Protein AF-A0A669EHT9-F1 (afdb_monomer_lite)

Structure (mmCIF, N/CA/C/O backbone):
data_AF-A0A669EHT9-F1
#
_entry.id   AF-A0A669EHT9-F1
#
loop_
_atom_site.group_PDB
_atom_site.id
_atom_site.type_symbol
_atom_site.label_atom_id
_atom_site.label_alt_id
_atom_site.label_comp_id
_atom_site.label_asym_id
_atom_site.label_entity_id
_atom_site.label_seq_id
_atom_site.pdbx_PDB_ins_code
_atom_site.Cartn_x
_atom_site.Cartn_y
_atom_site.Cartn_z
_atom_site.occupancy
_atom_site.B_iso_or_equiv
_atom_site.auth_seq_id
_atom_site.auth_comp_id
_atom_site.auth_asym_id
_atom_site.auth_atom_id
_atom_site.pdbx_PDB_model_num
ATOM 1 N N . MET A 1 1 ? 7.473 30.286 -21.294 1.00 48.25 1 MET A N 1
ATOM 2 C CA . MET A 1 1 ? 7.556 29.082 -22.149 1.00 48.25 1 MET A CA 1
ATOM 3 C C . MET A 1 1 ? 7.639 27.853 -21.259 1.00 48.25 1 MET A C 1
ATOM 5 O O . MET A 1 1 ? 8.410 27.901 -20.304 1.00 48.25 1 MET A O 1
ATOM 9 N N . PRO A 1 2 ? 6.857 26.791 -21.512 1.00 69.50 2 PRO A N 1
ATOM 10 C CA . PRO A 1 2 ? 7.081 25.513 -20.845 1.00 69.50 2 PRO A CA 1
ATOM 11 C C . PRO A 1 2 ? 8.504 25.026 -21.150 1.00 69.50 2 PRO A C 1
ATOM 13 O O . PRO A 1 2 ? 8.982 25.146 -22.277 1.00 69.50 2 PRO A O 1
ATOM 16 N N . ARG A 1 3 ? 9.203 24.533 -20.124 1.00 80.50 3 ARG A N 1
ATOM 17 C CA . ARG A 1 3 ? 10.543 23.960 -20.275 1.00 80.50 3 ARG A CA 1
ATOM 18 C C . ARG A 1 3 ? 10.390 22.581 -20.906 1.00 80.50 3 ARG A C 1
ATOM 20 O O . ARG A 1 3 ? 9.790 21.704 -20.292 1.00 80.50 3 ARG A O 1
ATOM 27 N N . VAL A 1 4 ? 10.905 22.410 -22.118 1.00 81.00 4 VAL A N 1
ATOM 28 C CA . VAL A 1 4 ? 10.949 21.101 -22.774 1.00 81.00 4 VAL A CA 1
ATOM 29 C C . VAL A 1 4 ? 12.092 20.305 -22.154 1.00 81.00 4 VAL A C 1
ATOM 31 O O . VAL A 1 4 ? 13.220 20.792 -22.078 1.00 81.00 4 VAL A O 1
ATOM 34 N N . ASP A 1 5 ? 11.776 19.115 -21.661 1.00 80.81 5 ASP A N 1
ATOM 35 C CA . ASP A 1 5 ? 12.750 18.157 -21.153 1.00 80.81 5 ASP A CA 1
ATOM 36 C C . ASP A 1 5 ? 13.109 17.184 -22.284 1.00 80.81 5 ASP A C 1
ATOM 38 O O . ASP A 1 5 ? 12.223 16.549 -22.855 1.00 80.81 5 ASP A O 1
ATOM 42 N N . ALA A 1 6 ? 14.394 17.127 -22.635 1.00 84.88 6 ALA A N 1
ATOM 43 C CA . ALA A 1 6 ? 14.917 16.325 -23.740 1.00 84.88 6 ALA A CA 1
ATOM 44 C C . ALA A 1 6 ? 15.506 14.980 -23.278 1.00 84.88 6 ALA A C 1
ATOM 46 O O . ALA A 1 6 ? 16.060 14.244 -24.094 1.00 84.88 6 ALA A O 1
ATOM 47 N N . ASP A 1 7 ? 15.411 14.658 -21.985 1.00 88.25 7 ASP A N 1
ATOM 48 C CA . ASP A 1 7 ? 15.959 13.418 -21.447 1.00 88.25 7 ASP A CA 1
ATOM 49 C C . ASP A 1 7 ? 15.243 12.186 -22.023 1.00 88.25 7 ASP A C 1
ATOM 51 O O . ASP A 1 7 ? 14.019 12.173 -22.184 1.00 88.25 7 ASP A O 1
ATOM 55 N N . LEU A 1 8 ? 16.007 11.115 -22.261 1.00 90.56 8 LEU A N 1
ATOM 56 C CA . LEU A 1 8 ? 15.480 9.824 -22.705 1.00 90.56 8 LEU A CA 1
ATOM 57 C C . LEU A 1 8 ? 14.439 9.295 -21.706 1.00 90.56 8 LEU A C 1
ATOM 59 O O . LEU A 1 8 ? 14.715 9.172 -20.510 1.00 90.56 8 LEU A O 1
ATOM 63 N N . LYS A 1 9 ? 13.247 8.956 -22.203 1.00 90.31 9 LYS A N 1
ATOM 64 C CA . LYS A 1 9 ? 12.153 8.378 -21.413 1.00 90.31 9 LYS A CA 1
ATOM 65 C C . LYS A 1 9 ? 11.988 6.913 -21.815 1.00 90.31 9 LYS A C 1
ATOM 67 O O . LYS A 1 9 ? 11.786 6.634 -22.991 1.00 90.31 9 LYS A O 1
ATOM 72 N N . LEU A 1 10 ? 12.128 6.009 -20.848 1.00 93.25 10 LEU A N 1
ATOM 73 C CA . LEU A 1 10 ? 12.032 4.561 -21.047 1.00 93.25 10 LEU A CA 1
ATOM 74 C C . LEU A 1 10 ? 10.746 4.029 -20.404 1.00 93.25 10 LEU A C 1
ATOM 76 O O . LEU A 1 10 ? 10.485 4.321 -19.237 1.00 93.25 10 LEU A O 1
ATOM 80 N N . ASP A 1 11 ? 10.003 3.210 -21.141 1.00 94.50 11 ASP A N 1
ATOM 81 C CA . ASP A 1 11 ? 8.891 2.385 -20.668 1.00 94.50 11 ASP A CA 1
ATOM 82 C C . ASP A 1 11 ? 9.322 0.917 -20.492 1.00 94.50 11 ASP A C 1
ATOM 84 O O . ASP A 1 11 ? 10.390 0.487 -20.931 1.00 94.50 11 ASP A O 1
ATOM 88 N N . PHE A 1 12 ? 8.454 0.092 -19.893 1.00 94.88 12 PHE A N 1
ATOM 89 C CA . PHE A 1 12 ? 8.717 -1.345 -19.721 1.00 94.88 12 PHE A CA 1
ATOM 90 C C . PHE A 1 12 ? 8.985 -2.088 -21.038 1.00 94.88 12 PHE A C 1
ATOM 92 O O . PHE A 1 12 ? 9.743 -3.051 -21.046 1.00 94.88 12 PHE A O 1
ATOM 99 N N . LYS A 1 13 ? 8.382 -1.643 -22.148 1.00 96.12 13 LYS A N 1
ATOM 100 C CA . LYS A 1 13 ? 8.569 -2.241 -23.482 1.00 96.12 13 LYS A 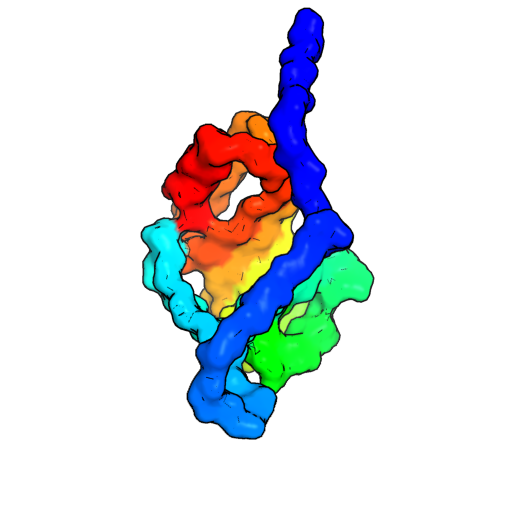CA 1
ATOM 101 C C . LYS A 1 13 ? 9.954 -1.971 -24.083 1.00 96.12 13 LYS A C 1
ATOM 103 O O . LYS A 1 13 ? 10.343 -2.664 -25.017 1.00 96.12 13 LYS A O 1
ATOM 108 N N . ASP A 1 14 ? 10.676 -0.976 -23.565 1.00 96.94 14 ASP A N 1
ATOM 109 C CA . ASP A 1 14 ? 11.952 -0.524 -24.128 1.00 96.94 14 ASP A CA 1
ATOM 110 C C . ASP A 1 14 ? 13.155 -1.279 -23.537 1.00 96.94 14 ASP A C 1
ATOM 112 O O . ASP A 1 14 ? 14.291 -1.082 -23.969 1.00 96.94 14 ASP A O 1
ATOM 116 N N . VAL A 1 15 ? 12.936 -2.134 -22.531 1.00 96.81 15 VAL A N 1
ATOM 117 C CA . VAL A 1 15 ? 14.007 -2.780 -21.762 1.00 96.81 15 VAL A CA 1
ATOM 118 C C . VAL A 1 15 ? 13.762 -4.273 -21.548 1.00 96.81 15 VAL A C 1
ATOM 120 O O . VAL A 1 15 ? 12.632 -4.746 -21.489 1.00 96.81 15 VAL A O 1
ATOM 123 N N . LEU A 1 16 ? 14.852 -5.024 -21.374 1.00 97.38 16 LEU A N 1
ATOM 124 C CA . LEU A 1 16 ? 14.838 -6.440 -21.003 1.00 97.38 16 LEU A CA 1
ATOM 125 C C . LEU A 1 16 ? 15.834 -6.697 -19.868 1.00 97.38 16 LEU A C 1
ATOM 127 O O . LEU A 1 16 ? 16.888 -6.061 -19.785 1.00 97.38 16 LEU A O 1
ATOM 131 N N . PHE A 1 17 ? 15.538 -7.676 -19.011 1.00 97.06 17 PHE A N 1
ATOM 132 C CA . PHE A 1 17 ? 16.510 -8.156 -18.031 1.00 97.06 17 PHE A CA 1
ATOM 133 C C . PHE A 1 17 ? 17.573 -9.020 -18.713 1.00 97.06 17 PHE A C 1
ATOM 135 O O . PHE A 1 17 ? 17.255 -9.997 -19.388 1.00 97.06 17 PHE A O 1
ATOM 142 N N . ARG A 1 18 ? 18.854 -8.705 -18.488 1.00 96.75 18 ARG A N 1
ATOM 143 C CA . ARG A 1 18 ? 19.966 -9.554 -18.931 1.00 96.75 18 ARG A CA 1
ATOM 144 C C . ARG A 1 18 ? 20.101 -10.764 -17.993 1.00 96.75 18 ARG A C 1
ATOM 146 O O . ARG A 1 18 ? 20.357 -10.549 -16.804 1.00 96.75 18 ARG A O 1
ATOM 153 N N . PRO A 1 19 ? 19.997 -12.012 -18.490 1.00 96.69 19 PRO A N 1
ATOM 154 C CA . PRO A 1 19 ? 20.210 -13.199 -17.668 1.00 96.69 19 PRO A CA 1
ATOM 155 C C . PRO A 1 19 ? 21.603 -13.210 -17.028 1.00 96.69 19 PRO A C 1
ATOM 157 O O . PRO A 1 19 ? 22.583 -12.753 -17.623 1.00 96.69 19 PRO A O 1
ATOM 160 N N . LYS A 1 20 ? 21.696 -13.760 -15.815 1.00 96.25 20 LYS A N 1
ATOM 161 C CA . LYS A 1 20 ? 22.954 -13.964 -15.086 1.00 96.25 20 LYS A CA 1
ATOM 162 C C . LYS A 1 20 ? 23.060 -15.417 -14.638 1.00 96.25 20 LYS A C 1
ATOM 164 O O . LYS A 1 20 ? 22.046 -16.073 -14.411 1.00 96.25 20 LYS A O 1
ATOM 169 N N . ARG A 1 21 ? 24.292 -15.912 -14.500 1.00 95.75 21 ARG A N 1
ATOM 170 C CA . ARG A 1 21 ? 24.551 -17.249 -13.953 1.00 95.75 21 ARG A CA 1
ATOM 171 C C . ARG A 1 21 ? 23.970 -17.332 -12.536 1.00 95.75 21 ARG A C 1
ATOM 173 O O . ARG A 1 21 ? 24.210 -16.434 -11.734 1.00 95.75 21 ARG A O 1
ATOM 180 N N . SER A 1 22 ? 23.223 -18.394 -12.252 1.00 94.75 22 SER A N 1
ATOM 181 C CA . SER A 1 22 ? 22.549 -18.628 -10.971 1.00 94.75 22 SER A CA 1
ATOM 182 C C . SER A 1 22 ? 22.866 -20.030 -10.454 1.00 94.75 22 SER A C 1
ATOM 184 O O . SER A 1 22 ? 23.156 -20.929 -11.243 1.00 94.75 22 SER A O 1
ATOM 186 N N . SER A 1 23 ? 22.823 -20.202 -9.135 1.00 95.38 23 SER A N 1
ATOM 187 C CA . SER A 1 23 ? 22.906 -21.500 -8.458 1.00 95.38 23 SER A CA 1
ATOM 188 C C . SER A 1 23 ? 21.541 -22.163 -8.246 1.00 95.38 23 SER A C 1
ATOM 190 O O . SER A 1 23 ? 21.504 -23.324 -7.845 1.00 95.38 23 SER A O 1
ATOM 192 N N . LEU A 1 24 ? 20.439 -21.446 -8.496 1.00 95.50 24 LEU A N 1
ATOM 193 C CA . 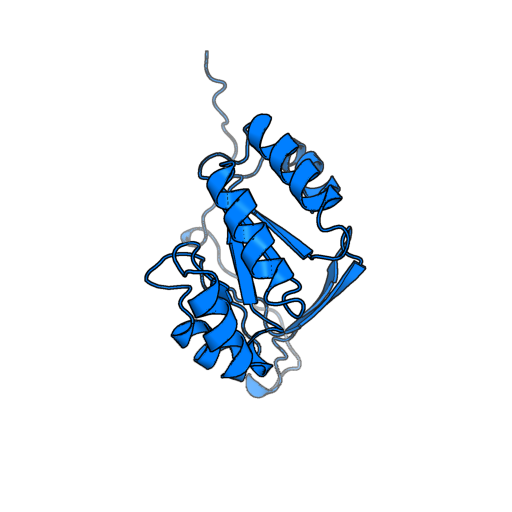LEU A 1 24 ? 19.078 -21.965 -8.337 1.00 95.50 24 LEU A CA 1
ATOM 194 C C . LEU A 1 24 ? 18.810 -23.079 -9.350 1.00 95.50 24 LEU A C 1
ATOM 196 O O . LEU A 1 24 ? 19.072 -22.909 -10.544 1.00 95.50 24 LEU A O 1
ATOM 200 N N . LYS A 1 25 ? 18.261 -24.201 -8.880 1.00 94.94 25 LYS A N 1
ATOM 201 C CA . LYS A 1 25 ? 17.932 -25.353 -9.737 1.00 94.94 25 LYS A CA 1
ATOM 202 C C . LYS A 1 25 ? 16.475 -25.344 -10.185 1.00 94.94 25 LYS A C 1
ATOM 204 O O . LYS A 1 25 ? 16.158 -25.879 -11.244 1.00 94.94 25 LYS A O 1
ATOM 209 N N . SER A 1 26 ? 15.598 -24.724 -9.398 1.00 96.62 26 SER A N 1
ATOM 210 C CA . SER A 1 26 ? 14.162 -24.649 -9.661 1.00 96.62 26 SER A CA 1
ATOM 211 C C . SER A 1 26 ? 13.596 -23.265 -9.344 1.00 96.62 26 SER A C 1
ATOM 213 O O . SER A 1 26 ? 14.074 -22.559 -8.462 1.00 96.62 26 SER A O 1
ATOM 215 N N . ARG A 1 27 ? 12.507 -22.899 -10.029 1.00 96.12 27 ARG A N 1
ATOM 216 C CA . ARG A 1 27 ? 11.723 -21.684 -9.738 1.00 96.12 27 ARG A CA 1
ATOM 217 C C . ARG A 1 27 ? 11.064 -21.727 -8.357 1.00 96.12 27 ARG A C 1
ATOM 219 O O . ARG A 1 27 ? 10.817 -20.676 -7.784 1.00 96.12 27 ARG A O 1
ATOM 226 N N . SER A 1 28 ? 10.804 -22.921 -7.824 1.00 96.12 28 SER A N 1
ATOM 227 C CA . SER A 1 28 ? 10.223 -23.109 -6.487 1.00 96.12 28 SER A CA 1
ATOM 228 C C . SER A 1 28 ? 11.167 -22.714 -5.346 1.00 96.12 28 SER A C 1
ATOM 230 O O . SER A 1 28 ? 10.717 -22.595 -4.216 1.00 96.12 28 SER A O 1
ATOM 232 N N . GLU A 1 29 ? 12.462 -22.532 -5.625 1.00 95.75 29 GLU A N 1
ATOM 233 C CA . GLU A 1 29 ? 13.465 -22.084 -4.646 1.00 95.75 29 GLU A CA 1
ATOM 234 C C . GLU A 1 29 ? 13.490 -20.552 -4.491 1.00 95.75 29 GLU A C 1
ATOM 236 O O . GLU A 1 29 ? 14.230 -20.026 -3.663 1.00 95.75 29 GLU A O 1
ATOM 241 N N . VAL A 1 30 ? 12.723 -19.819 -5.307 1.00 96.88 30 VAL A N 1
ATOM 242 C CA . VAL A 1 30 ? 12.679 -18.354 -5.272 1.00 96.88 30 VAL A CA 1
ATOM 243 C C . VAL A 1 30 ? 11.746 -17.886 -4.161 1.00 96.88 30 VAL A C 1
ATOM 245 O O . VAL A 1 30 ? 10.552 -18.176 -4.188 1.00 96.88 30 VAL A O 1
ATOM 248 N N . ASP A 1 31 ? 12.281 -17.090 -3.239 1.00 96.12 31 ASP A N 1
ATOM 249 C CA . ASP A 1 31 ? 11.486 -16.361 -2.255 1.00 96.12 31 ASP A CA 1
ATOM 250 C C . ASP A 1 31 ? 11.045 -15.001 -2.818 1.00 96.12 31 ASP A C 1
ATOM 252 O O . ASP A 1 31 ? 11.862 -14.184 -3.254 1.00 96.12 31 ASP A O 1
ATOM 256 N N . LEU A 1 32 ? 9.731 -14.776 -2.834 1.00 97.00 32 LEU A N 1
ATOM 257 C CA . LEU A 1 32 ? 9.108 -13.531 -3.285 1.00 97.00 32 LEU A CA 1
ATOM 258 C C . LEU A 1 32 ? 8.790 -12.581 -2.124 1.00 97.00 32 LEU A C 1
ATOM 260 O O . LEU A 1 32 ? 8.442 -11.421 -2.370 1.00 97.00 32 LEU A O 1
ATOM 264 N N . GLN A 1 33 ? 8.882 -13.051 -0.877 1.00 96.69 33 GLN A N 1
ATOM 265 C CA . GLN A 1 33 ? 8.581 -12.240 0.291 1.00 96.69 33 GLN A CA 1
ATOM 266 C C . GLN A 1 33 ? 9.639 -11.163 0.491 1.00 96.69 33 GLN A C 1
ATOM 268 O O . GLN A 1 33 ? 10.831 -11.329 0.226 1.00 96.69 33 GLN A O 1
ATOM 273 N N . ARG A 1 34 ? 9.186 -10.011 0.971 1.00 97.44 34 ARG A N 1
ATOM 274 C CA . ARG A 1 34 ? 10.037 -8.881 1.318 1.00 97.44 34 ARG A CA 1
ATOM 275 C C . ARG A 1 34 ? 9.684 -8.393 2.705 1.00 97.44 34 ARG A C 1
ATOM 277 O O . ARG A 1 34 ? 8.511 -8.243 3.030 1.00 97.44 34 ARG A O 1
ATOM 284 N N . THR A 1 35 ? 10.723 -8.060 3.461 1.00 97.69 35 THR A N 1
ATOM 285 C CA . THR A 1 35 ? 10.602 -7.377 4.746 1.00 97.69 35 THR A CA 1
ATOM 286 C C . THR A 1 35 ? 10.993 -5.914 4.582 1.00 97.69 35 THR A C 1
ATOM 288 O O . THR A 1 35 ? 12.097 -5.612 4.120 1.00 97.69 35 THR A O 1
ATOM 291 N N . PHE A 1 36 ? 10.102 -5.002 4.962 1.00 96.56 36 PHE A N 1
ATOM 292 C CA . PHE A 1 36 ? 10.357 -3.561 4.969 1.00 96.56 36 PHE A CA 1
ATOM 293 C C . PHE A 1 36 ? 10.083 -2.982 6.349 1.00 96.56 36 PHE A C 1
ATOM 295 O O . PHE A 1 36 ? 9.034 -3.251 6.917 1.00 96.56 36 PHE A O 1
ATOM 302 N N . THR A 1 37 ? 10.969 -2.124 6.851 1.00 96.62 37 THR A N 1
ATOM 303 C CA . THR A 1 37 ? 10.682 -1.262 8.005 1.00 96.62 37 THR A CA 1
ATOM 304 C C . THR A 1 37 ? 10.474 0.161 7.505 1.00 96.62 37 THR A C 1
ATOM 306 O O . THR A 1 37 ? 11.379 0.769 6.929 1.00 96.62 37 THR A O 1
ATOM 309 N N . PHE A 1 38 ? 9.270 0.697 7.689 1.00 95.94 38 PHE A N 1
ATOM 310 C CA . PHE A 1 38 ? 8.900 1.993 7.133 1.00 95.94 38 PHE A CA 1
ATOM 311 C C . PHE A 1 38 ? 9.496 3.146 7.932 1.00 95.94 38 PHE A C 1
ATOM 313 O O . PHE A 1 38 ? 9.427 3.194 9.162 1.00 95.94 38 PHE A O 1
ATOM 320 N N . ARG A 1 39 ? 10.030 4.129 7.206 1.00 92.25 39 ARG A N 1
ATOM 321 C CA . ARG A 1 39 ? 10.787 5.247 7.771 1.00 92.25 39 ARG A CA 1
ATOM 322 C C . ARG A 1 39 ? 10.021 6.016 8.842 1.00 92.25 39 ARG A C 1
ATOM 324 O O . ARG A 1 39 ? 10.588 6.240 9.907 1.00 92.25 39 ARG A O 1
ATOM 331 N N . ASN A 1 40 ? 8.796 6.456 8.563 1.00 93.38 40 ASN A N 1
ATOM 332 C CA . ASN A 1 40 ? 8.087 7.377 9.455 1.00 93.38 40 ASN A CA 1
ATOM 333 C C . ASN A 1 40 ? 7.185 6.645 10.448 1.00 93.38 40 ASN A C 1
ATOM 335 O O . ASN A 1 40 ? 7.268 6.910 11.642 1.00 93.38 40 ASN A O 1
ATOM 339 N N . SER A 1 41 ? 6.410 5.660 9.986 1.00 96.06 41 SER A N 1
ATOM 340 C CA . SER A 1 41 ? 5.535 4.877 10.873 1.00 96.06 41 SER A CA 1
ATOM 341 C C . SER A 1 41 ? 6.269 3.894 11.792 1.00 96.06 41 SER A C 1
ATOM 343 O O . SER A 1 41 ? 5.697 3.457 12.786 1.00 96.06 41 SER A O 1
ATOM 345 N N . LYS A 1 42 ? 7.519 3.529 11.461 1.00 96.50 42 LYS A N 1
ATOM 346 C CA . LYS A 1 42 ? 8.336 2.502 12.143 1.00 96.50 42 LYS A CA 1
ATOM 347 C C . LYS A 1 42 ? 7.746 1.089 12.124 1.00 96.50 42 LYS A C 1
ATOM 349 O O . LYS A 1 42 ? 8.322 0.191 12.729 1.00 96.50 42 LYS A O 1
ATOM 354 N N . GLN A 1 43 ? 6.631 0.882 11.426 1.00 96.31 43 GLN A N 1
ATOM 355 C CA . GLN A 1 43 ? 6.027 -0.433 11.255 1.00 96.31 43 GLN A CA 1
ATOM 356 C C . GLN A 1 43 ? 6.874 -1.305 10.330 1.00 96.31 43 GLN A C 1
ATOM 358 O O . GLN A 1 43 ? 7.601 -0.794 9.472 1.00 96.31 43 GLN A O 1
ATOM 363 N N . THR A 1 44 ? 6.728 -2.617 10.489 1.00 97.12 44 THR A N 1
ATOM 364 C CA . THR A 1 44 ? 7.364 -3.610 9.628 1.00 97.12 44 THR A CA 1
ATOM 365 C C . THR A 1 44 ? 6.302 -4.326 8.801 1.00 97.12 44 THR A C 1
ATOM 367 O O . THR A 1 44 ? 5.309 -4.799 9.346 1.00 97.12 44 THR A O 1
ATOM 370 N N . TYR A 1 45 ? 6.526 -4.397 7.493 1.00 96.81 45 TYR A N 1
ATOM 371 C CA . TYR A 1 45 ? 5.768 -5.206 6.545 1.00 96.81 45 TYR A CA 1
ATOM 372 C C . TYR A 1 45 ? 6.554 -6.466 6.204 1.00 96.81 45 TYR A C 1
ATOM 374 O O . TYR A 1 45 ? 7.762 -6.374 5.977 1.00 96.81 45 TYR A O 1
ATOM 382 N N . ILE A 1 46 ? 5.864 -7.602 6.118 1.00 97.00 46 ILE A N 1
ATOM 383 C CA . ILE A 1 46 ? 6.386 -8.868 5.599 1.00 97.00 46 ILE A CA 1
ATOM 384 C C . ILE A 1 46 ? 5.337 -9.425 4.637 1.00 97.00 46 ILE A C 1
ATOM 386 O O . ILE A 1 46 ? 4.200 -9.628 5.039 1.00 97.00 46 ILE A O 1
ATOM 390 N N . GLY A 1 47 ? 5.698 -9.637 3.372 1.00 96.50 47 GLY A N 1
ATOM 391 C CA . GLY A 1 47 ? 4.784 -10.195 2.369 1.00 96.50 47 GLY A CA 1
ATOM 392 C C . GLY A 1 47 ? 5.289 -10.011 0.941 1.00 96.50 47 GLY A C 1
ATOM 393 O O . GLY A 1 47 ? 6.386 -9.491 0.716 1.00 96.50 47 GLY A O 1
ATOM 394 N N . ILE A 1 48 ? 4.483 -10.395 -0.045 1.00 97.94 48 ILE A N 1
ATOM 395 C CA . ILE A 1 48 ? 4.804 -10.232 -1.469 1.00 97.94 48 ILE A CA 1
ATOM 396 C C . ILE A 1 48 ? 4.344 -8.836 -1.914 1.00 97.94 48 ILE A C 1
ATOM 398 O O . ILE A 1 48 ? 3.150 -8.553 -1.865 1.00 97.94 48 ILE A O 1
ATOM 402 N N . PRO A 1 49 ? 5.249 -7.929 -2.337 1.00 96.25 49 PRO A N 1
ATOM 403 C CA . PRO A 1 49 ? 4.938 -6.512 -2.552 1.00 96.25 49 PRO A CA 1
ATOM 404 C C . PRO A 1 49 ? 4.225 -6.250 -3.891 1.00 96.25 49 PRO A C 1
ATOM 406 O O . PRO A 1 49 ? 4.670 -5.444 -4.708 1.00 96.25 49 PRO A O 1
ATOM 409 N N . ILE A 1 50 ? 3.116 -6.949 -4.118 1.00 97.81 50 ILE A N 1
ATOM 410 C CA . ILE A 1 50 ? 2.184 -6.743 -5.223 1.00 97.81 50 ILE A CA 1
ATOM 411 C C . ILE A 1 50 ? 0.884 -6.230 -4.606 1.00 97.81 50 ILE A C 1
ATOM 413 O O . ILE A 1 50 ? 0.334 -6.858 -3.702 1.00 97.81 50 ILE A O 1
ATOM 417 N N . ILE A 1 51 ? 0.426 -5.070 -5.079 1.00 98.12 51 ILE A N 1
ATOM 418 C CA . ILE A 1 51 ? -0.718 -4.352 -4.515 1.00 98.12 51 ILE A CA 1
ATOM 419 C C . ILE A 1 51 ? -1.843 -4.300 -5.553 1.00 98.12 51 ILE A C 1
ATOM 421 O O . ILE A 1 51 ? -1.641 -3.767 -6.646 1.00 98.12 51 ILE A O 1
ATOM 425 N N . ALA A 1 52 ? -3.033 -4.797 -5.209 1.00 98.12 52 ALA A N 1
ATOM 426 C CA . ALA A 1 52 ? -4.244 -4.507 -5.975 1.00 98.12 52 ALA A CA 1
ATOM 427 C C . ALA A 1 52 ? -4.611 -3.021 -5.841 1.00 98.12 52 ALA A C 1
ATOM 429 O O . ALA A 1 52 ? -4.641 -2.469 -4.738 1.00 98.12 52 ALA A O 1
ATOM 430 N N . ALA A 1 53 ? -4.851 -2.372 -6.981 1.00 97.56 53 ALA A N 1
ATOM 431 C CA . ALA A 1 53 ? -5.115 -0.939 -7.052 1.00 97.56 53 ALA A CA 1
ATOM 432 C C . ALA A 1 53 ? -6.464 -0.572 -6.414 1.00 97.56 53 ALA A C 1
ATOM 434 O O . ALA A 1 53 ? -7.442 -1.298 -6.569 1.00 97.56 53 ALA A O 1
ATOM 435 N N . ASN A 1 54 ? -6.532 0.613 -5.806 1.00 97.38 54 ASN A N 1
ATOM 436 C CA . ASN A 1 54 ? -7.694 1.207 -5.127 1.00 97.38 54 ASN A CA 1
ATOM 437 C C . ASN A 1 54 ? -8.827 1.670 -6.061 1.00 97.38 54 ASN A C 1
ATOM 439 O O . ASN A 1 54 ? -9.489 2.675 -5.796 1.00 97.38 54 ASN A O 1
ATOM 443 N N . MET A 1 55 ? -9.050 0.945 -7.155 1.00 96.19 55 MET A N 1
ATOM 444 C CA . MET A 1 55 ? -10.171 1.145 -8.073 1.00 96.19 55 MET A CA 1
ATOM 445 C C . MET A 1 55 ? -11.385 0.355 -7.585 1.00 96.19 55 MET A C 1
ATOM 447 O O . MET A 1 55 ? -11.231 -0.730 -7.028 1.00 96.19 55 MET A O 1
ATOM 451 N N . ASP A 1 56 ? -12.584 0.878 -7.809 1.00 94.75 56 ASP A N 1
ATOM 452 C CA . ASP A 1 56 ? -13.858 0.260 -7.419 1.00 94.75 56 ASP A CA 1
ATOM 453 C C . ASP A 1 56 ? -14.081 -1.140 -8.012 1.00 94.75 56 ASP A C 1
ATOM 455 O O . ASP A 1 56 ? -14.700 -1.981 -7.372 1.00 94.75 56 ASP A O 1
ATOM 459 N N . THR A 1 57 ? -13.508 -1.431 -9.180 1.00 95.88 57 THR A N 1
ATOM 460 C CA . THR A 1 57 ? -13.580 -2.756 -9.817 1.00 95.88 57 THR A CA 1
ATOM 461 C C . THR A 1 57 ? -12.412 -3.692 -9.486 1.00 95.88 57 THR A C 1
ATOM 463 O O . THR A 1 57 ? -12.380 -4.814 -9.985 1.00 95.88 57 THR A O 1
ATOM 466 N N . THR A 1 58 ? -11.423 -3.240 -8.707 1.00 97.19 58 THR A N 1
ATOM 467 C CA . THR A 1 58 ? -10.179 -3.996 -8.454 1.00 97.19 58 THR A CA 1
ATOM 468 C C . THR A 1 58 ? -9.904 -4.151 -6.963 1.00 97.19 58 THR A C 1
ATOM 470 O O . THR A 1 58 ? -9.728 -5.264 -6.480 1.00 97.19 58 THR A O 1
ATOM 473 N N . GLY A 1 59 ? -9.867 -3.048 -6.219 1.00 98.06 59 GLY A N 1
ATOM 474 C CA . GLY A 1 59 ? -9.558 -3.003 -4.791 1.00 98.06 59 GLY A CA 1
ATOM 475 C C . GLY A 1 59 ? -10.783 -3.292 -3.934 1.00 98.06 59 GLY A C 1
ATOM 476 O O . GLY A 1 59 ? -11.143 -2.469 -3.093 1.00 98.06 59 GLY A O 1
ATOM 477 N N . THR A 1 60 ? -11.462 -4.409 -4.190 1.00 98.62 60 THR A N 1
ATOM 478 C CA . THR A 1 60 ? -12.666 -4.817 -3.456 1.00 98.62 60 THR A CA 1
ATOM 479 C C . THR A 1 60 ? -12.316 -5.696 -2.252 1.00 98.62 60 THR A C 1
ATOM 481 O O . THR A 1 60 ? -11.194 -6.201 -2.133 1.00 98.62 60 THR A O 1
ATOM 484 N N . PHE A 1 61 ? -13.272 -5.908 -1.345 1.00 98.56 61 PHE A N 1
ATOM 485 C CA . PHE A 1 61 ? -13.073 -6.800 -0.201 1.00 98.56 61 PHE A CA 1
ATOM 486 C C . PHE A 1 61 ? -12.897 -8.261 -0.623 1.00 98.56 61 PHE A C 1
ATOM 488 O O . PHE A 1 61 ? -12.096 -8.980 -0.033 1.00 98.56 61 PHE A O 1
ATOM 495 N N . GLU A 1 62 ? -13.587 -8.694 -1.674 1.00 98.25 62 GLU A N 1
ATOM 496 C CA . GLU A 1 62 ? -13.454 -10.032 -2.252 1.00 98.25 62 GLU A CA 1
ATOM 497 C C . GLU A 1 62 ? -12.047 -10.237 -2.820 1.00 98.25 62 GLU A C 1
ATOM 499 O O . GLU A 1 62 ? -11.438 -11.287 -2.607 1.00 98.25 62 GLU A O 1
ATOM 504 N N . MET A 1 63 ? -11.488 -9.214 -3.481 1.00 98.31 63 MET A N 1
ATOM 505 C CA . MET A 1 63 ? -10.101 -9.252 -3.945 1.00 98.31 63 MET A CA 1
ATOM 506 C C . MET A 1 63 ? -9.133 -9.395 -2.767 1.00 98.31 63 MET A C 1
ATOM 508 O O . MET A 1 63 ? -8.238 -10.240 -2.806 1.00 98.31 63 MET A O 1
ATOM 512 N N . ALA A 1 64 ? -9.344 -8.633 -1.689 1.00 98.12 64 ALA A N 1
ATOM 513 C CA . ALA A 1 64 ? -8.512 -8.729 -0.493 1.00 98.12 64 ALA A CA 1
ATOM 514 C C . ALA A 1 64 ? -8.538 -10.124 0.143 1.00 98.12 64 ALA A C 1
ATOM 516 O O . ALA A 1 64 ? -7.482 -10.622 0.524 1.00 98.12 64 ALA A O 1
ATOM 517 N N . GLN A 1 65 ? -9.699 -10.784 0.190 1.00 97.94 65 GLN A N 1
ATOM 518 C CA . GLN A 1 65 ? -9.827 -12.153 0.711 1.00 97.94 65 GLN A CA 1
ATOM 519 C C . GLN A 1 65 ? -9.029 -13.182 -0.093 1.00 97.94 65 GLN A C 1
ATOM 521 O O . GLN A 1 65 ? -8.513 -14.151 0.461 1.00 97.94 65 GLN A O 1
ATOM 526 N N . VAL A 1 66 ? -8.958 -13.024 -1.416 1.00 98.06 66 VAL A N 1
ATOM 527 C CA . VAL A 1 66 ? -8.203 -13.953 -2.266 1.00 98.06 66 VAL A CA 1
ATOM 528 C C . VAL A 1 66 ? -6.707 -13.659 -2.181 1.00 98.06 66 VAL A C 1
ATOM 530 O O . VAL A 1 66 ? -5.908 -14.584 -2.050 1.00 98.06 66 VAL A O 1
ATOM 533 N N . LEU A 1 67 ? -6.319 -12.383 -2.216 1.00 97.75 67 LEU A N 1
ATOM 534 C CA . LEU A 1 67 ? -4.916 -11.969 -2.200 1.00 97.75 67 LEU A CA 1
ATOM 535 C C . LEU A 1 67 ? -4.232 -12.197 -0.847 1.00 97.75 67 LEU A C 1
ATOM 537 O O . LEU A 1 67 ? -3.055 -12.569 -0.822 1.00 97.75 67 LEU A O 1
ATOM 541 N N . SER A 1 68 ? -4.956 -12.051 0.265 1.00 95.25 68 SER A N 1
ATOM 542 C CA . SER A 1 68 ? -4.414 -12.278 1.610 1.00 95.25 68 SER A CA 1
ATOM 543 C C . SER A 1 68 ? -3.894 -13.708 1.795 1.00 95.25 68 SER A C 1
ATOM 545 O O . SER A 1 68 ? -2.824 -13.898 2.371 1.00 95.25 68 SER A O 1
ATOM 547 N N . LYS A 1 69 ? -4.558 -14.708 1.194 1.00 96.06 69 LYS A N 1
ATOM 548 C CA . LYS A 1 69 ? -4.134 -16.126 1.191 1.00 96.06 69 LYS A CA 1
ATOM 549 C C . LYS A 1 69 ? -2.748 -16.345 0.581 1.00 96.06 69 LYS A C 1
ATOM 551 O O . LYS A 1 69 ? -2.115 -17.365 0.840 1.00 96.06 69 LYS A O 1
ATOM 556 N N . HIS A 1 70 ? -2.283 -15.400 -0.230 1.00 96.44 70 HIS A N 1
ATOM 557 C CA . HIS A 1 70 ? -0.983 -15.430 -0.887 1.00 96.44 70 HIS A CA 1
ATOM 558 C C . HIS A 1 70 ? 0.002 -14.403 -0.310 1.00 96.44 70 HIS A C 1
ATOM 560 O O . HIS A 1 70 ? 1.075 -14.220 -0.879 1.00 96.44 70 HIS A O 1
ATOM 566 N N . THR A 1 71 ? -0.323 -13.731 0.803 1.00 95.50 71 THR A N 1
ATOM 567 C CA . THR A 1 71 ? 0.462 -12.620 1.386 1.00 95.50 71 THR A CA 1
ATOM 568 C C . THR A 1 71 ? 0.630 -11.424 0.436 1.00 95.50 71 THR A C 1
ATOM 570 O O . THR A 1 71 ? 1.623 -10.697 0.499 1.00 95.50 71 THR A O 1
ATOM 573 N N . LEU A 1 72 ? -0.328 -11.240 -0.482 1.00 97.62 72 LEU A N 1
ATOM 574 C CA . LEU A 1 72 ? -0.423 -10.068 -1.355 1.00 97.62 72 LEU A CA 1
ATOM 575 C C . LEU A 1 72 ? -1.248 -8.972 -0.676 1.00 97.62 72 LEU A C 1
ATOM 577 O O . LEU A 1 72 ? -2.016 -9.222 0.253 1.00 97.62 72 LEU A O 1
ATOM 581 N N . PHE A 1 73 ? -1.093 -7.746 -1.168 1.00 98.44 73 PHE A N 1
ATOM 582 C CA . PHE A 1 73 ? -1.660 -6.555 -0.550 1.00 98.44 73 PHE A CA 1
ATOM 583 C C . PHE A 1 73 ? -2.821 -5.984 -1.375 1.00 98.44 73 PHE A C 1
ATOM 585 O O . PHE A 1 73 ? -2.814 -6.049 -2.604 1.00 98.44 73 PHE A O 1
ATOM 592 N N . THR A 1 74 ? -3.806 -5.366 -0.720 1.00 98.62 74 THR A N 1
ATOM 593 C CA . THR A 1 74 ? -4.919 -4.679 -1.402 1.00 98.62 74 THR A CA 1
ATOM 594 C C . THR A 1 74 ? -5.107 -3.261 -0.874 1.00 98.62 74 THR A C 1
ATOM 596 O O . THR A 1 74 ? -5.373 -3.052 0.307 1.00 98.62 74 THR A O 1
ATOM 599 N N . ALA A 1 75 ? -5.009 -2.260 -1.748 1.00 98.50 75 ALA A N 1
ATOM 600 C CA . ALA A 1 75 ? -5.509 -0.928 -1.431 1.00 98.50 75 ALA A CA 1
ATOM 601 C C . ALA A 1 75 ? -7.011 -0.911 -1.738 1.00 98.50 75 ALA A C 1
ATOM 603 O O . ALA A 1 75 ? -7.404 -1.066 -2.892 1.00 98.50 75 ALA A O 1
ATOM 604 N N . ILE A 1 76 ? -7.850 -0.791 -0.710 1.00 98.56 76 ILE A N 1
ATOM 605 C CA . ILE A 1 76 ? -9.304 -0.883 -0.864 1.00 98.56 76 ILE A CA 1
ATOM 606 C C . ILE A 1 76 ? -9.852 0.443 -1.384 1.00 98.56 76 ILE A C 1
ATOM 608 O O . ILE A 1 76 ? -9.511 1.505 -0.862 1.00 98.56 76 ILE A O 1
ATOM 612 N N . HIS A 1 77 ? -10.734 0.398 -2.382 1.00 98.00 77 HIS A N 1
ATOM 613 C CA . HIS A 1 77 ? -11.352 1.605 -2.928 1.00 98.00 77 HIS A CA 1
ATOM 614 C C . HIS A 1 77 ? -12.131 2.398 -1.862 1.00 98.00 77 HIS A C 1
ATOM 616 O O . HIS A 1 77 ? -12.699 1.863 -0.911 1.00 98.00 77 HIS A O 1
ATOM 622 N N . LYS A 1 78 ? -12.234 3.716 -2.047 1.00 96.81 78 LYS A N 1
ATOM 623 C CA . LYS A 1 78 ? -12.774 4.629 -1.020 1.00 96.81 78 LYS A CA 1
ATOM 624 C C . LYS A 1 78 ? -14.307 4.663 -0.890 1.00 96.81 78 LYS A C 1
ATOM 626 O O . LYS A 1 78 ? -14.855 5.467 -0.134 1.00 96.81 78 LYS A O 1
ATOM 631 N N . HIS A 1 79 ? -15.022 3.842 -1.655 1.00 97.56 79 HIS A N 1
ATOM 632 C CA . HIS A 1 79 ? -16.486 3.923 -1.777 1.00 97.56 79 HIS A CA 1
ATOM 633 C C . HIS A 1 79 ? -17.258 3.141 -0.704 1.00 97.56 79 HIS A C 1
ATOM 635 O O . HIS A 1 79 ? -18.358 3.567 -0.366 1.00 97.56 79 HIS A O 1
ATOM 641 N N . TYR A 1 80 ? -16.668 2.123 -0.068 1.00 98.31 80 TYR A N 1
ATOM 642 C CA . TYR A 1 80 ? -17.316 1.379 1.024 1.00 98.31 80 TYR A CA 1
ATOM 643 C C . TYR A 1 80 ? -17.648 2.244 2.237 1.00 98.31 80 TYR A C 1
ATOM 645 O O . TYR A 1 80 ? -16.894 3.157 2.575 1.00 98.31 80 TYR A O 1
ATOM 653 N N . SER A 1 81 ? -18.780 1.981 2.882 1.00 98.38 81 SER A N 1
ATOM 654 C CA . SER A 1 81 ? -19.193 2.656 4.111 1.00 98.38 81 SER A CA 1
ATOM 655 C C . SER A 1 81 ? -18.379 2.179 5.320 1.00 98.38 81 SER A C 1
ATOM 657 O O . SER A 1 81 ? -17.676 1.171 5.265 1.00 98.38 81 SER A O 1
ATOM 659 N N . VAL A 1 82 ? -18.469 2.907 6.437 1.00 98.38 82 VAL A N 1
ATOM 660 C CA . VAL A 1 82 ? -17.835 2.494 7.704 1.00 98.38 82 VAL A CA 1
ATOM 661 C C . VAL A 1 82 ? -18.391 1.148 8.176 1.00 98.38 82 VAL A C 1
ATOM 663 O O . VAL A 1 82 ? -17.647 0.326 8.702 1.00 98.38 82 VAL A O 1
ATOM 666 N N . GLU A 1 83 ? -19.684 0.903 7.959 1.00 98.44 83 GLU A N 1
ATOM 667 C CA . GLU A 1 83 ? -20.319 -0.348 8.366 1.00 98.44 83 GLU A CA 1
ATOM 668 C C . GLU A 1 83 ? -19.847 -1.526 7.508 1.00 98.44 83 GLU A C 1
ATOM 670 O O . GLU A 1 83 ? -19.563 -2.591 8.048 1.00 98.44 83 GLU A O 1
ATOM 675 N N . ASP A 1 84 ? -19.630 -1.316 6.205 1.00 98.56 84 ASP A N 1
ATOM 676 C CA . ASP A 1 84 ? -19.036 -2.344 5.341 1.00 98.56 84 ASP A CA 1
ATOM 677 C C . ASP A 1 84 ? -17.633 -2.735 5.825 1.00 98.56 84 ASP A C 1
ATOM 679 O O . ASP A 1 84 ? -17.307 -3.918 5.902 1.00 98.56 84 ASP A O 1
ATOM 683 N N . TRP A 1 85 ? -16.816 -1.753 6.225 1.00 98.62 85 TRP A N 1
ATOM 684 C CA . TRP A 1 85 ? -15.494 -2.004 6.807 1.00 98.62 85 TRP A CA 1
ATOM 685 C C . TRP A 1 85 ? -15.562 -2.790 8.116 1.00 98.62 85 TRP A C 1
ATOM 687 O O . TRP A 1 85 ? -14.745 -3.686 8.325 1.00 98.62 85 TRP A O 1
ATOM 697 N N . LYS A 1 86 ? -16.527 -2.485 8.989 1.00 98.38 86 LYS A N 1
ATOM 698 C CA . LYS A 1 86 ? -16.729 -3.222 10.245 1.00 98.38 86 LYS A CA 1
ATOM 699 C C . LYS A 1 86 ? -17.152 -4.663 9.976 1.00 98.38 86 LYS A C 1
ATOM 701 O O . LYS A 1 86 ? -16.575 -5.578 10.560 1.00 98.38 86 LYS A O 1
ATOM 706 N N . ASN A 1 87 ? -18.088 -4.868 9.052 1.00 98.44 87 ASN A N 1
ATOM 707 C CA . ASN A 1 87 ? -18.542 -6.197 8.646 1.00 98.44 87 ASN A CA 1
ATOM 708 C C . ASN A 1 87 ? -17.406 -7.014 8.022 1.00 98.44 87 ASN A C 1
ATOM 710 O O . ASN A 1 87 ? -17.215 -8.181 8.373 1.00 98.44 87 ASN A O 1
ATOM 714 N N . PHE A 1 88 ? -16.610 -6.392 7.148 1.00 98.50 88 PHE A N 1
ATOM 715 C CA . PHE A 1 88 ? -15.431 -7.013 6.556 1.00 98.50 88 PHE A CA 1
ATOM 716 C C . PHE A 1 88 ? -14.405 -7.403 7.622 1.00 98.50 88 PHE A C 1
ATOM 718 O O . PHE A 1 88 ? -13.966 -8.548 7.646 1.00 98.50 88 PHE A O 1
ATOM 725 N N . ALA A 1 89 ? -14.072 -6.488 8.535 1.00 97.81 89 ALA A N 1
ATOM 726 C CA . ALA A 1 89 ? -13.105 -6.727 9.602 1.00 97.81 89 ALA A CA 1
ATOM 727 C C . ALA A 1 89 ? -13.549 -7.819 10.586 1.00 97.81 89 ALA A C 1
ATOM 729 O O . ALA A 1 89 ? -12.715 -8.591 11.053 1.00 97.81 89 ALA A O 1
ATOM 730 N N . ALA A 1 90 ? -14.847 -7.896 10.888 1.00 97.88 90 ALA A N 1
ATOM 731 C CA . ALA A 1 90 ? -15.406 -8.938 11.744 1.00 97.88 90 ALA A CA 1
ATOM 732 C C . ALA A 1 90 ? -15.402 -10.314 11.061 1.00 97.88 90 ALA A C 1
ATOM 734 O O . ALA A 1 90 ? -15.170 -11.324 11.720 1.00 97.88 90 ALA A O 1
ATOM 735 N N . SER A 1 91 ? -15.648 -10.349 9.749 1.00 97.75 91 SER A N 1
ATOM 736 C CA . SER A 1 91 ? -15.751 -11.597 8.984 1.00 97.75 91 SER A CA 1
ATOM 737 C C . SER A 1 91 ? -14.392 -12.139 8.529 1.00 97.75 91 SER A C 1
ATOM 739 O O . SER A 1 91 ? -14.231 -13.350 8.430 1.00 97.75 91 SER A O 1
ATOM 741 N N . HIS A 1 92 ? -13.427 -11.252 8.257 1.00 97.25 92 HIS A N 1
ATOM 742 C CA . HIS A 1 92 ? -12.122 -11.577 7.666 1.00 97.25 92 HIS A CA 1
ATOM 743 C C . HIS A 1 92 ? -10.965 -10.854 8.387 1.00 97.25 92 HIS A C 1
ATOM 745 O O . HIS A 1 92 ? -10.235 -10.063 7.770 1.00 97.25 92 HIS A O 1
ATOM 751 N N . PRO A 1 93 ? -10.785 -11.062 9.706 1.00 96.75 93 PRO A N 1
ATOM 752 C CA . PRO A 1 93 ? -9.753 -10.375 10.484 1.00 96.75 93 PRO A CA 1
ATOM 753 C C . PRO A 1 93 ? -8.328 -10.649 9.976 1.00 96.75 93 PRO A C 1
ATOM 755 O O . PRO A 1 93 ? -7.457 -9.787 10.095 1.00 96.75 93 PRO A O 1
ATOM 758 N N . GLU A 1 94 ? -8.085 -11.810 9.364 1.00 94.44 94 GLU A N 1
ATOM 759 C CA . GLU A 1 94 ? -6.801 -12.201 8.774 1.00 94.44 94 GLU A CA 1
ATOM 760 C C . GLU A 1 94 ? -6.386 -11.322 7.588 1.00 94.44 94 GLU A C 1
ATOM 762 O O . GLU A 1 94 ? -5.198 -11.155 7.319 1.00 94.44 94 GLU A O 1
ATOM 767 N N . CYS A 1 95 ? -7.347 -10.708 6.894 1.00 96.31 95 CYS A N 1
ATOM 768 C CA . CYS A 1 95 ? -7.055 -9.835 5.762 1.00 96.31 95 CYS A CA 1
ATOM 769 C C . CYS A 1 95 ? -6.504 -8.468 6.201 1.00 96.31 95 CYS A C 1
ATOM 771 O O . CYS A 1 95 ? -5.830 -7.796 5.420 1.00 96.31 95 CYS A O 1
ATOM 773 N N . LEU A 1 96 ? -6.762 -8.047 7.446 1.00 96.56 96 LEU A N 1
ATOM 774 C CA . LEU A 1 96 ? -6.487 -6.685 7.923 1.00 96.56 96 LEU A CA 1
ATOM 775 C C . LEU A 1 96 ? -4.991 -6.334 7.966 1.00 96.56 96 LEU A C 1
ATOM 777 O O . LEU A 1 96 ? -4.631 -5.156 7.955 1.00 96.56 96 LEU A O 1
ATOM 781 N N . GLU A 1 97 ? -4.112 -7.338 7.975 1.00 95.75 97 GLU A N 1
ATOM 782 C CA . GLU A 1 97 ? -2.660 -7.142 7.961 1.00 95.75 97 GLU A CA 1
ATOM 783 C C . GLU A 1 97 ? -2.136 -6.577 6.629 1.00 95.75 97 GLU A C 1
ATOM 785 O O . GLU A 1 97 ? -1.145 -5.839 6.615 1.00 95.75 97 GLU A O 1
ATOM 790 N N . HIS A 1 98 ? -2.806 -6.879 5.512 1.00 96.44 98 HIS A N 1
ATOM 791 C CA . HIS A 1 98 ? -2.346 -6.545 4.158 1.00 96.44 98 HIS A CA 1
ATOM 792 C C . HIS A 1 98 ? -3.370 -5.735 3.355 1.00 96.44 98 HIS A C 1
ATOM 794 O O . HIS A 1 98 ? -3.460 -5.850 2.130 1.00 96.44 98 HIS A O 1
ATOM 800 N N . VAL A 1 99 ? -4.130 -4.880 4.039 1.00 98.19 99 VAL A N 1
ATOM 801 C CA . VAL A 1 99 ? -5.052 -3.936 3.399 1.00 98.19 99 VAL A CA 1
ATOM 802 C C . VAL A 1 99 ? -4.769 -2.500 3.813 1.00 98.19 99 VAL A C 1
ATOM 804 O O . VAL A 1 99 ? -4.329 -2.226 4.931 1.00 98.19 99 VAL A O 1
ATOM 807 N N . ALA A 1 100 ? -5.048 -1.568 2.904 1.00 98.44 100 ALA A N 1
ATOM 808 C CA . ALA A 1 100 ? -5.035 -0.136 3.182 1.00 98.44 100 ALA A CA 1
ATOM 809 C C . ALA A 1 100 ? -6.409 0.480 2.926 1.00 98.44 100 ALA A C 1
ATOM 811 O O . ALA A 1 100 ? -7.044 0.182 1.914 1.00 98.44 100 ALA A O 1
ATOM 812 N N . ALA A 1 101 ? -6.828 1.390 3.804 1.00 98.44 101 ALA A N 1
ATOM 813 C CA . ALA A 1 101 ? -7.985 2.240 3.551 1.00 98.44 101 ALA A CA 1
ATOM 814 C C . ALA A 1 101 ? -7.572 3.417 2.657 1.00 98.44 101 ALA A C 1
ATOM 816 O O . ALA A 1 101 ? -6.632 4.152 2.990 1.00 98.44 101 ALA A O 1
ATOM 817 N N . SER A 1 102 ? -8.249 3.598 1.521 1.00 98.12 102 SER A N 1
ATOM 818 C CA . SER A 1 102 ? -7.957 4.702 0.604 1.00 98.12 102 SER A CA 1
ATOM 819 C C . SER A 1 102 ? -8.758 5.968 0.898 1.00 98.12 102 SER A C 1
ATOM 821 O O . SER A 1 102 ? -9.922 5.916 1.289 1.00 98.12 102 SER A O 1
ATOM 823 N N . SER A 1 103 ? -8.145 7.122 0.637 1.00 97.00 103 SER A N 1
ATOM 824 C CA . SER A 1 103 ? -8.758 8.444 0.773 1.00 97.00 103 SER A CA 1
ATOM 825 C C . SER A 1 103 ? -8.270 9.392 -0.319 1.00 97.00 103 SER A C 1
ATOM 827 O O . SER A 1 103 ? -7.114 9.334 -0.738 1.00 97.00 103 SER A O 1
ATOM 829 N N . GLY A 1 104 ? -9.151 10.305 -0.738 1.00 93.88 104 GLY A N 1
ATOM 830 C CA . GLY A 1 104 ? -8.755 11.514 -1.462 1.00 93.88 104 GLY A CA 1
ATOM 831 C C . GLY A 1 104 ? -8.236 12.592 -0.505 1.00 93.88 104 GLY A C 1
ATOM 832 O O . GLY A 1 104 ? -7.820 12.291 0.615 1.00 93.88 104 GLY A O 1
ATOM 833 N N . SER A 1 105 ? -8.292 13.853 -0.937 1.00 93.31 105 SER A N 1
ATOM 834 C CA . SER A 1 105 ? -7.833 15.018 -0.164 1.00 93.31 105 SER A CA 1
ATOM 835 C C . SER A 1 105 ? -8.952 15.942 0.333 1.00 93.31 105 SER A C 1
ATOM 837 O O . SER A 1 105 ? -8.660 16.994 0.896 1.00 93.31 105 SER A O 1
ATOM 839 N N . SER A 1 106 ? -10.224 15.590 0.118 1.00 94.38 106 SER A N 1
ATOM 840 C CA . SER A 1 106 ? -11.357 16.398 0.590 1.00 94.38 106 SER A CA 1
ATOM 841 C C . SER A 1 106 ? -11.583 16.243 2.101 1.00 94.38 106 SER A C 1
ATOM 843 O O . SER A 1 106 ? -11.154 15.259 2.707 1.00 94.38 106 SER A O 1
ATOM 845 N N . SER A 1 107 ? -12.283 17.198 2.725 1.00 94.50 107 SER A N 1
ATOM 846 C CA . SER A 1 107 ? -12.673 17.093 4.140 1.00 94.50 107 SER A CA 1
ATOM 847 C C . SER A 1 107 ? -13.563 15.876 4.395 1.00 94.50 107 SER A C 1
ATOM 849 O O . SER A 1 107 ? -13.301 15.126 5.328 1.00 94.50 107 SER A O 1
ATOM 851 N N . ALA A 1 108 ? -14.539 15.632 3.517 1.00 96.12 108 ALA A N 1
ATOM 852 C CA . ALA A 1 108 ? -15.435 14.483 3.607 1.00 96.12 108 ALA A CA 1
ATOM 853 C C . ALA A 1 108 ? -14.686 13.143 3.478 1.00 96.12 108 ALA A C 1
ATOM 855 O O . ALA A 1 108 ? -14.956 12.213 4.237 1.00 96.12 108 ALA A O 1
ATOM 856 N N . ASP A 1 109 ? -13.711 13.043 2.561 1.00 95.94 109 ASP A N 1
ATOM 857 C CA . ASP A 1 109 ? -12.866 11.843 2.453 1.00 95.94 109 ASP A CA 1
ATOM 858 C C . ASP A 1 109 ? -12.057 11.627 3.746 1.00 95.94 109 ASP A C 1
ATOM 860 O O . ASP A 1 109 ? -11.964 10.501 4.235 1.00 95.94 109 ASP A O 1
ATOM 864 N N . LEU A 1 110 ? -11.512 12.700 4.335 1.00 96.25 110 LEU A N 1
ATOM 865 C CA . LEU A 1 110 ? -10.749 12.620 5.581 1.00 96.25 110 LEU A CA 1
ATOM 866 C C . LEU A 1 110 ? -11.617 12.200 6.770 1.00 96.25 110 LEU A C 1
ATOM 868 O O . LEU A 1 110 ? -11.193 11.358 7.556 1.00 96.25 110 LEU A O 1
ATOM 872 N N . GLU A 1 111 ? -12.810 12.773 6.915 1.00 97.75 111 GLU A N 1
ATOM 873 C CA . GLU A 1 111 ? -13.766 12.405 7.966 1.00 97.75 111 GLU A CA 1
ATOM 874 C C . GLU A 1 111 ? -14.142 10.926 7.865 1.00 97.75 111 GLU A C 1
ATOM 876 O O . GLU A 1 111 ? -14.073 10.197 8.857 1.00 97.75 111 GLU A O 1
ATOM 881 N N . LYS A 1 112 ? -14.429 10.452 6.647 1.00 98.25 112 LYS A N 1
ATOM 882 C CA . LYS A 1 112 ? -14.720 9.041 6.385 1.00 98.25 112 LYS A CA 1
ATOM 883 C C . LYS A 1 112 ? -13.534 8.137 6.724 1.00 98.25 112 LYS A C 1
ATOM 885 O O . LYS A 1 112 ? -13.722 7.122 7.389 1.00 98.25 112 LYS A O 1
ATOM 890 N N . LEU A 1 113 ? -12.319 8.507 6.312 1.00 98.06 113 LEU A N 1
ATOM 891 C CA . LEU A 1 113 ? -11.100 7.770 6.657 1.00 98.06 113 LEU A CA 1
ATOM 892 C C . LEU A 1 113 ? -10.921 7.678 8.177 1.00 98.06 113 LEU A C 1
ATOM 894 O O . LEU A 1 113 ? -10.610 6.609 8.694 1.00 98.06 113 LEU A O 1
ATOM 898 N N . CYS A 1 114 ? -11.142 8.781 8.897 1.00 98.00 114 CYS A N 1
ATOM 899 C CA . CYS A 1 114 ? -11.053 8.797 10.354 1.00 98.00 114 CYS A CA 1
ATOM 900 C C . CYS A 1 114 ? -12.053 7.835 10.988 1.00 98.00 114 CYS A C 1
ATOM 902 O O . CYS A 1 114 ? -11.650 7.016 11.808 1.00 98.00 114 CYS A O 1
ATOM 904 N N . ALA A 1 115 ? -13.313 7.883 10.554 1.00 98.44 115 ALA A N 1
ATOM 905 C CA . ALA A 1 115 ? -14.350 6.994 11.058 1.00 98.44 115 ALA A CA 1
ATOM 906 C C . ALA A 1 115 ? -14.028 5.512 10.794 1.00 98.44 115 ALA A C 1
ATOM 908 O O . ALA A 1 115 ? -14.246 4.679 11.669 1.00 98.44 115 ALA A O 1
ATOM 909 N N . ILE A 1 116 ? -13.460 5.176 9.627 1.00 98.56 116 ILE A N 1
ATOM 910 C CA . ILE A 1 116 ? -13.028 3.804 9.305 1.00 98.56 116 ILE A CA 1
ATOM 911 C C . ILE A 1 116 ? -11.904 3.342 10.243 1.00 98.56 116 ILE A C 1
ATOM 913 O O . ILE A 1 116 ? -11.998 2.259 10.814 1.00 98.56 116 ILE A O 1
ATOM 917 N N . LEU A 1 117 ? -10.851 4.146 10.419 1.00 98.00 117 LEU A N 1
ATOM 918 C CA . LEU A 1 117 ? -9.694 3.773 11.247 1.00 98.00 117 LEU A CA 1
ATOM 919 C C . LEU A 1 117 ? -10.029 3.725 12.746 1.00 98.00 117 LEU A C 1
ATOM 921 O O . LEU A 1 117 ? -9.466 2.915 13.477 1.00 98.00 117 LEU A O 1
ATOM 925 N N . GLU A 1 118 ? -10.951 4.572 13.204 1.00 97.88 118 GLU A N 1
ATOM 926 C CA . GLU A 1 118 ? -11.471 4.539 14.576 1.00 97.88 118 GLU A CA 1
ATOM 927 C C . GLU A 1 118 ? -12.355 3.302 14.804 1.00 97.88 118 GLU A C 1
ATOM 929 O O . GLU A 1 118 ? -12.260 2.663 15.852 1.00 97.88 118 GLU A O 1
ATOM 934 N N . ALA A 1 119 ? -13.166 2.917 13.812 1.00 97.88 119 ALA A N 1
ATOM 935 C CA . ALA A 1 119 ? -14.010 1.727 13.878 1.00 97.88 119 ALA A CA 1
ATOM 936 C C . ALA A 1 119 ? -13.235 0.408 13.720 1.00 97.88 119 ALA A C 1
ATOM 938 O O . ALA A 1 119 ? -13.658 -0.613 14.263 1.00 97.88 119 ALA A O 1
ATOM 939 N N . VAL A 1 120 ? -12.112 0.416 12.995 1.00 98.12 120 VAL A N 1
ATOM 940 C CA . VAL A 1 120 ? -11.274 -0.767 12.744 1.00 98.12 120 VAL A CA 1
ATOM 941 C C . VAL A 1 120 ? -9.809 -0.477 13.117 1.00 98.12 120 VAL A C 1
ATOM 943 O O . VAL A 1 120 ? -8.965 -0.291 12.237 1.00 98.12 120 VAL A O 1
ATOM 946 N N . PRO A 1 121 ? -9.455 -0.501 14.421 1.00 96.69 121 PRO A N 1
ATOM 947 C CA . PRO A 1 121 ? -8.109 -0.149 14.898 1.00 96.69 121 PRO A CA 1
ATOM 948 C C . PRO A 1 121 ? -6.982 -1.081 14.425 1.00 96.69 121 PRO A C 1
ATOM 950 O O . PRO A 1 121 ? -5.805 -0.761 14.581 1.00 96.69 121 PRO A O 1
ATOM 953 N N . ALA A 1 122 ? -7.327 -2.255 13.888 1.00 96.94 122 ALA A N 1
ATOM 954 C CA . ALA A 1 122 ? -6.368 -3.210 13.336 1.00 96.94 122 ALA A CA 1
ATOM 955 C C . ALA A 1 122 ? -5.765 -2.752 11.996 1.00 96.94 122 ALA A C 1
ATOM 957 O O . ALA A 1 122 ? -4.710 -3.254 11.604 1.00 96.94 122 ALA A O 1
ATOM 958 N N . LEU A 1 123 ? -6.401 -1.796 11.306 1.00 97.81 123 LEU A N 1
ATOM 959 C CA . LEU A 1 123 ? -5.870 -1.224 10.073 1.00 97.81 123 LEU A CA 1
ATOM 960 C C . LEU A 1 123 ? -4.593 -0.437 10.364 1.00 97.81 123 LEU A C 1
ATOM 962 O O . LEU A 1 123 ? -4.570 0.474 11.182 1.00 97.81 123 LEU A O 1
ATOM 966 N N . LYS A 1 124 ? -3.513 -0.786 9.664 1.00 97.56 124 LYS A N 1
ATOM 967 C CA . LYS A 1 124 ? -2.189 -0.163 9.842 1.00 97.56 124 LYS A CA 1
ATOM 968 C C . LYS A 1 124 ? -1.779 0.724 8.672 1.00 97.56 124 LYS A C 1
ATOM 970 O O . LYS A 1 124 ? -0.836 1.505 8.811 1.00 97.56 124 LYS A O 1
ATOM 975 N N . TYR A 1 125 ? -2.468 0.616 7.536 1.00 98.44 125 TYR A N 1
ATOM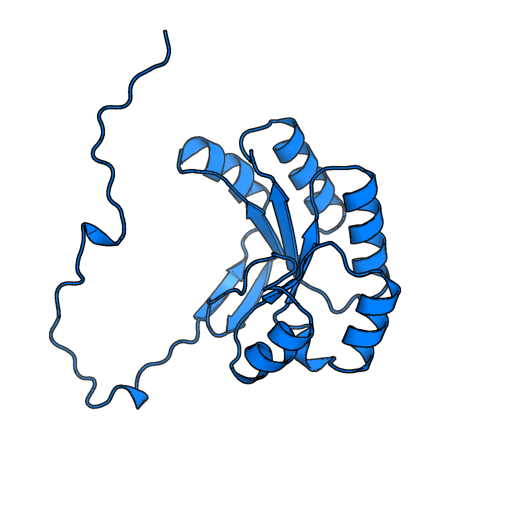 976 C CA . TYR A 1 125 ? -2.075 1.246 6.281 1.00 98.44 125 TYR A CA 1
ATOM 977 C C . TYR A 1 125 ? -3.144 2.201 5.755 1.00 98.44 125 TYR A C 1
ATOM 979 O O . TYR A 1 125 ? -4.340 1.915 5.780 1.00 98.44 125 TYR A O 1
ATOM 987 N N . ILE A 1 126 ? -2.680 3.329 5.225 1.00 98.44 126 ILE A N 1
ATOM 988 C CA . ILE A 1 126 ? -3.501 4.369 4.609 1.00 98.44 126 ILE A CA 1
ATOM 989 C C . ILE A 1 126 ? -2.987 4.597 3.191 1.00 98.44 126 ILE A C 1
ATOM 991 O O . ILE A 1 126 ? -1.781 4.724 2.985 1.00 98.44 126 ILE A O 1
ATOM 995 N N . CYS A 1 127 ? -3.889 4.683 2.219 1.00 97.69 127 CYS A N 1
ATOM 996 C CA . CYS A 1 127 ? -3.565 5.009 0.835 1.00 97.69 127 CYS A CA 1
ATOM 997 C C . CYS A 1 127 ? -4.167 6.373 0.465 1.00 97.69 127 CYS A C 1
ATOM 999 O O . CYS A 1 127 ? -5.371 6.507 0.265 1.00 97.69 127 CYS A O 1
ATOM 1001 N N . LEU A 1 128 ? -3.332 7.407 0.396 1.00 96.19 128 LEU A N 1
ATOM 1002 C CA . LEU A 1 128 ? -3.738 8.740 -0.039 1.00 96.19 128 LEU A CA 1
ATOM 1003 C C . LEU A 1 128 ? -3.493 8.867 -1.539 1.00 96.19 128 LEU A C 1
ATOM 1005 O O . LEU A 1 128 ? -2.342 8.877 -1.981 1.00 96.19 128 LEU A O 1
ATOM 1009 N N . ASP A 1 129 ? -4.570 8.964 -2.310 1.00 93.50 129 ASP A N 1
ATOM 1010 C CA . ASP A 1 129 ? -4.504 8.942 -3.768 1.00 93.50 129 ASP A CA 1
ATOM 1011 C C . ASP A 1 129 ? -5.242 10.133 -4.384 1.00 93.50 129 ASP A C 1
ATOM 1013 O O . ASP A 1 129 ? -6.435 10.352 -4.160 1.00 93.50 129 ASP A O 1
ATOM 1017 N N . VAL A 1 130 ? -4.504 10.922 -5.164 1.00 88.81 130 VAL A N 1
ATOM 1018 C CA . VAL A 1 130 ? -5.013 12.045 -5.955 1.00 88.81 130 VAL A CA 1
ATOM 1019 C C . VAL A 1 130 ? -4.363 12.054 -7.337 1.00 88.81 130 VAL A C 1
ATOM 1021 O O . VAL A 1 130 ? -3.203 11.676 -7.512 1.00 88.81 130 VAL A O 1
ATOM 1024 N N . ALA A 1 131 ? -5.084 12.580 -8.330 1.00 85.50 131 ALA A N 1
ATOM 102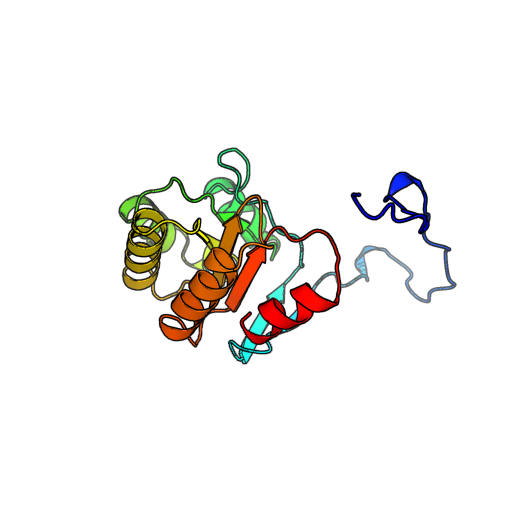5 C CA . ALA A 1 131 ? -4.575 12.683 -9.698 1.00 85.50 131 ALA A CA 1
ATOM 1026 C C . ALA A 1 131 ? -3.315 13.568 -9.807 1.00 85.50 131 ALA A C 1
ATOM 1028 O O . ALA A 1 131 ? -2.429 13.289 -10.612 1.00 85.50 131 ALA A O 1
ATOM 1029 N N . ASN A 1 132 ? -3.224 14.626 -8.992 1.00 83.88 132 ASN A N 1
ATOM 1030 C CA . ASN A 1 132 ? -2.105 15.567 -8.995 1.00 83.88 132 ASN A CA 1
ATOM 1031 C C . ASN A 1 132 ? -1.434 15.670 -7.616 1.00 83.88 132 ASN A C 1
ATOM 1033 O O . ASN A 1 132 ? -1.710 16.589 -6.841 1.00 83.88 132 ASN A O 1
ATOM 1037 N N . GLY A 1 133 ? -0.489 14.770 -7.335 1.00 81.25 133 GLY A N 1
ATOM 1038 C CA . GLY A 1 133 ? 0.283 14.789 -6.089 1.00 81.25 133 GLY A CA 1
ATOM 1039 C C . GLY A 1 133 ? 1.278 15.953 -5.953 1.00 81.25 133 GLY A C 1
ATOM 1040 O O . GLY A 1 133 ? 1.944 16.071 -4.929 1.00 81.25 133 GLY A O 1
ATOM 1041 N N . TYR A 1 134 ? 1.410 16.824 -6.964 1.00 79.19 134 TYR A N 1
ATOM 1042 C CA . TYR A 1 134 ? 2.320 17.976 -6.936 1.00 79.19 134 TYR A CA 1
ATOM 1043 C C . TYR A 1 134 ? 1.752 19.207 -6.225 1.00 79.19 134 TYR A C 1
ATOM 1045 O O . TYR A 1 134 ? 2.511 20.162 -6.009 1.00 79.19 134 TYR A O 1
ATOM 1053 N N . SER A 1 135 ? 0.455 19.198 -5.916 1.00 84.25 135 SER A N 1
ATOM 1054 C CA . SER A 1 135 ? -0.246 20.301 -5.264 1.00 84.25 135 SER A CA 1
ATOM 1055 C C . SER A 1 135 ? 0.245 20.503 -3.830 1.00 84.25 135 SER A C 1
ATOM 1057 O O . SER A 1 135 ? 0.326 19.548 -3.059 1.00 84.25 135 SER A O 1
ATOM 1059 N N . GLU A 1 136 ? 0.534 21.749 -3.448 1.00 85.12 136 GLU A N 1
ATOM 1060 C CA . GLU A 1 136 ? 0.892 22.091 -2.061 1.00 85.12 136 GLU A CA 1
ATOM 1061 C C . GLU A 1 136 ? -0.230 21.731 -1.089 1.00 85.12 136 GLU A C 1
ATOM 1063 O O . GLU A 1 136 ? 0.038 21.206 -0.012 1.00 85.12 136 GLU A O 1
ATOM 1068 N N . TYR A 1 137 ? -1.484 21.883 -1.522 1.00 87.69 137 TYR A N 1
ATOM 1069 C CA . TYR A 1 137 ? -2.651 21.441 -0.764 1.00 87.69 137 TYR A CA 1
ATOM 1070 C C . TYR A 1 137 ? -2.562 19.959 -0.378 1.00 87.69 137 TYR A C 1
ATOM 1072 O O . TYR A 1 137 ? -2.868 19.586 0.751 1.00 87.69 137 TYR A O 1
ATOM 1080 N N . PHE A 1 138 ? -2.096 19.107 -1.295 1.00 89.25 138 PHE A N 1
ATOM 1081 C CA . PHE A 1 138 ? -1.957 17.683 -1.014 1.00 89.25 138 PHE A CA 1
ATOM 1082 C C . PHE A 1 138 ? -0.794 17.392 -0.061 1.00 89.25 138 PHE A C 1
ATOM 1084 O O . PHE A 1 138 ? -0.913 16.523 0.794 1.00 89.25 138 PHE A O 1
ATOM 1091 N N . VAL A 1 139 ? 0.304 18.148 -0.143 1.00 88.62 139 VAL A N 1
ATOM 1092 C CA . VAL A 1 139 ? 1.418 18.024 0.812 1.00 88.62 139 VAL A CA 1
ATOM 1093 C C . VAL A 1 139 ? 0.962 18.363 2.233 1.00 88.62 139 VAL A C 1
ATOM 1095 O O . VAL A 1 139 ? 1.260 17.610 3.161 1.00 88.62 139 VAL A O 1
ATOM 1098 N N . GLU A 1 140 ? 0.208 19.449 2.410 1.00 90.56 140 GLU A N 1
ATOM 1099 C CA . GLU A 1 140 ? -0.363 19.810 3.714 1.00 90.56 140 GLU A CA 1
ATOM 1100 C C . GLU A 1 140 ? -1.397 18.781 4.189 1.00 90.56 140 GLU A C 1
ATOM 1102 O O . GLU A 1 140 ? -1.431 18.429 5.368 1.00 90.56 140 GLU A O 1
ATOM 1107 N N . PHE A 1 141 ? -2.184 18.212 3.273 1.00 92.44 141 PHE A N 1
ATOM 1108 C CA . PHE A 1 141 ? -3.095 17.119 3.598 1.00 92.44 141 PHE A CA 1
ATOM 1109 C C . PHE A 1 141 ? -2.350 15.880 4.122 1.00 92.44 141 PHE A C 1
ATOM 1111 O O . PHE A 1 141 ? -2.727 15.327 5.153 1.00 92.44 141 PHE A O 1
ATOM 1118 N N . VAL A 1 142 ? -1.252 15.474 3.474 1.00 93.12 142 VAL A N 1
ATOM 1119 C CA . VAL A 1 142 ? -0.417 14.349 3.931 1.00 93.12 142 VAL A CA 1
ATOM 1120 C C . VAL A 1 142 ? 0.164 14.625 5.323 1.00 93.12 142 VAL A C 1
ATOM 1122 O O . VAL A 1 142 ? 0.134 13.732 6.169 1.00 93.12 142 VAL A O 1
ATOM 1125 N N . LYS A 1 143 ? 0.642 15.851 5.597 1.00 93.25 143 LYS A N 1
ATOM 1126 C CA . LYS A 1 143 ? 1.100 16.251 6.944 1.00 93.25 143 LYS A CA 1
ATOM 1127 C C . LYS A 1 143 ? -0.004 16.083 7.980 1.00 93.25 143 LYS A C 1
ATOM 1129 O O . LYS A 1 143 ? 0.209 15.412 8.984 1.00 93.25 143 LYS A O 1
ATOM 1134 N N . LYS A 1 144 ? -1.195 16.613 7.695 1.00 94.94 144 LYS A N 1
ATOM 1135 C CA . LYS A 1 144 ? -2.361 16.514 8.579 1.00 94.94 144 LYS A CA 1
ATOM 1136 C C . LYS A 1 144 ? -2.731 15.057 8.878 1.00 94.94 144 LYS A C 1
ATOM 1138 O O . LYS A 1 144 ? -2.993 14.709 10.028 1.00 94.94 144 LYS A O 1
ATOM 1143 N N . VAL A 1 145 ? -2.725 14.187 7.864 1.00 96.00 145 VAL A N 1
ATOM 1144 C CA . VAL A 1 145 ? -2.987 12.747 8.048 1.00 96.00 145 VAL A CA 1
ATOM 1145 C C . VAL A 1 145 ? -1.884 12.093 8.888 1.00 96.00 145 VAL A C 1
ATOM 1147 O O . VAL A 1 145 ? -2.192 11.329 9.799 1.00 96.00 145 VAL A O 1
ATOM 1150 N N . ARG A 1 146 ? -0.606 12.412 8.641 1.00 96.44 146 ARG A N 1
ATOM 1151 C CA . ARG A 1 146 ? 0.533 11.905 9.428 1.00 96.44 146 ARG A CA 1
ATOM 1152 C C . ARG A 1 146 ? 0.462 12.337 10.895 1.00 96.44 146 ARG A C 1
ATOM 1154 O O . ARG A 1 146 ? 0.711 11.507 11.764 1.00 96.44 146 ARG A O 1
ATOM 1161 N N . GLU A 1 147 ? 0.104 13.586 11.173 1.00 96.44 147 GLU A N 1
ATOM 1162 C CA . GLU A 1 147 ? -0.081 14.102 12.536 1.00 96.44 147 GLU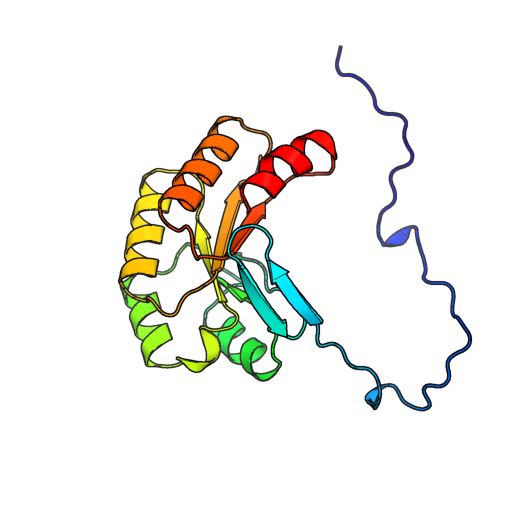 A CA 1
ATOM 1163 C C . GLU A 1 147 ? -1.222 13.385 13.269 1.00 96.44 147 GLU A C 1
ATOM 1165 O O . GLU A 1 147 ? -1.051 12.991 14.422 1.00 96.44 147 GLU A O 1
ATOM 1170 N N . LYS A 1 148 ? -2.358 13.143 12.595 1.00 96.75 148 LYS A N 1
ATOM 1171 C CA . LYS A 1 148 ? -3.494 12.416 13.190 1.00 96.75 148 LYS A CA 1
ATOM 1172 C C . LYS A 1 148 ? -3.204 10.922 13.378 1.00 96.75 148 LYS A C 1
ATOM 1174 O O . LYS A 1 148 ? -3.666 10.324 14.346 1.00 96.75 148 LYS A O 1
ATOM 1179 N N . PHE A 1 149 ? -2.423 10.319 12.480 1.00 96.94 149 PHE A N 1
ATOM 1180 C CA . PHE A 1 149 ? -2.142 8.881 12.456 1.00 96.94 149 PHE A CA 1
ATOM 1181 C C . PHE A 1 149 ? -0.628 8.582 12.460 1.00 96.94 149 PHE A C 1
ATOM 1183 O O . PHE A 1 149 ? -0.097 7.986 11.515 1.00 96.94 149 PHE A O 1
ATOM 1190 N N . PRO A 1 150 ? 0.103 8.921 13.541 1.00 96.62 150 PRO A N 1
ATOM 1191 C CA . PRO A 1 150 ? 1.568 8.861 13.571 1.00 96.62 150 PRO A CA 1
ATOM 1192 C C . PRO A 1 150 ? 2.125 7.440 13.418 1.00 96.62 150 PRO A C 1
ATOM 1194 O O . PRO A 1 150 ? 3.212 7.258 12.875 1.00 96.62 150 PRO A O 1
ATOM 1197 N N . LYS A 1 151 ? 1.369 6.424 13.848 1.00 96.75 151 LYS A N 1
ATOM 1198 C CA . LYS A 1 151 ? 1.771 5.011 13.777 1.00 96.75 151 LYS A CA 1
ATOM 1199 C C . LYS A 1 151 ? 1.344 4.300 12.491 1.00 96.75 151 LYS A C 1
ATOM 1201 O O . LYS A 1 151 ? 1.779 3.174 12.279 1.00 96.75 151 LYS A O 1
ATOM 1206 N N . HIS A 1 152 ? 0.507 4.904 11.646 1.00 98.12 152 HIS A N 1
ATOM 1207 C CA . HIS A 1 152 ? 0.042 4.254 10.415 1.00 98.12 152 HIS A CA 1
ATOM 1208 C C . HIS A 1 152 ? 1.077 4.401 9.299 1.00 98.12 152 HIS A C 1
ATOM 1210 O O . HIS A 1 152 ? 1.705 5.453 9.149 1.00 98.12 152 HIS A O 1
ATOM 1216 N N . THR A 1 153 ? 1.272 3.367 8.490 1.00 97.94 153 THR A N 1
ATOM 1217 C CA . THR A 1 153 ? 2.057 3.465 7.257 1.00 97.94 153 THR A CA 1
ATOM 1218 C C . THR A 1 153 ? 1.222 4.160 6.183 1.00 97.94 153 THR A C 1
ATOM 1220 O O . THR A 1 153 ? 0.083 3.772 5.941 1.00 97.94 153 THR A O 1
ATOM 1223 N N . ILE A 1 154 ? 1.770 5.196 5.544 1.00 96.94 154 ILE A N 1
ATOM 1224 C CA . ILE A 1 154 ? 1.031 6.017 4.577 1.00 96.94 154 ILE A CA 1
ATOM 1225 C C . ILE A 1 154 ? 1.647 5.830 3.190 1.00 96.94 154 ILE A C 1
ATOM 1227 O O . ILE A 1 154 ? 2.826 6.107 2.980 1.00 96.94 154 ILE A O 1
ATOM 1231 N N . MET A 1 155 ? 0.836 5.370 2.243 1.00 94.94 155 MET A N 1
ATOM 1232 C CA . MET A 1 155 ? 1.135 5.363 0.814 1.00 94.94 155 MET A CA 1
ATOM 1233 C C . MET A 1 155 ? 0.585 6.651 0.202 1.00 94.94 155 MET A C 1
ATOM 1235 O O . MET A 1 155 ? -0.545 7.032 0.501 1.00 94.94 155 MET A O 1
ATOM 1239 N N . VAL A 1 156 ? 1.363 7.318 -0.650 1.00 89.69 156 VAL A N 1
ATOM 1240 C CA . VAL A 1 156 ? 0.966 8.587 -1.274 1.00 89.69 156 VAL A CA 1
ATOM 1241 C C . VAL A 1 156 ? 1.191 8.525 -2.780 1.00 89.69 156 VAL A C 1
ATOM 1243 O O . VAL A 1 156 ? 2.309 8.279 -3.234 1.00 89.69 156 VAL A O 1
ATOM 1246 N N . GLY A 1 157 ? 0.139 8.783 -3.557 1.00 79.25 157 GLY A N 1
ATOM 1247 C CA . GLY A 1 157 ? 0.176 8.819 -5.018 1.00 79.25 157 GLY A CA 1
ATOM 1248 C C . GLY A 1 157 ? -0.824 9.816 -5.627 1.00 79.25 157 GLY A C 1
ATOM 1249 O O . GLY A 1 157 ? -1.628 10.402 -4.911 1.00 79.25 157 GLY A O 1
ATOM 1250 N N . LYS A 1 158 ? -0.753 10.107 -6.933 1.00 69.94 158 LYS A N 1
ATOM 1251 C CA . LYS A 1 158 ? 0.348 9.779 -7.866 1.00 69.94 158 LYS A CA 1
ATOM 1252 C C . LYS A 1 158 ? 1.289 10.974 -8.056 1.00 69.94 158 LYS A C 1
ATOM 1254 O O . LYS A 1 158 ? 0.863 12.118 -8.216 1.00 69.94 158 LYS A O 1
ATOM 1259 N N . THR A 1 159 ? 2.594 10.701 -8.092 1.00 60.47 159 THR A N 1
ATOM 1260 C CA . THR A 1 159 ? 3.613 11.657 -8.550 1.00 60.47 159 THR A CA 1
ATOM 1261 C C . THR A 1 159 ? 4.439 11.019 -9.664 1.00 60.47 159 THR A C 1
ATOM 1263 O O . THR A 1 159 ? 4.955 9.917 -9.509 1.00 60.47 159 THR A O 1
ATOM 1266 N N . VAL A 1 160 ? 4.554 11.690 -10.812 1.00 57.69 160 VAL A N 1
ATOM 1267 C CA . VAL A 1 160 ? 5.425 11.252 -11.915 1.00 57.69 160 VAL A CA 1
ATOM 1268 C C . VAL A 1 160 ? 6.784 11.930 -11.752 1.00 57.69 160 VAL A C 1
ATOM 1270 O O . VAL A 1 160 ? 6.926 13.095 -12.095 1.00 57.69 160 VAL A O 1
ATOM 1273 N N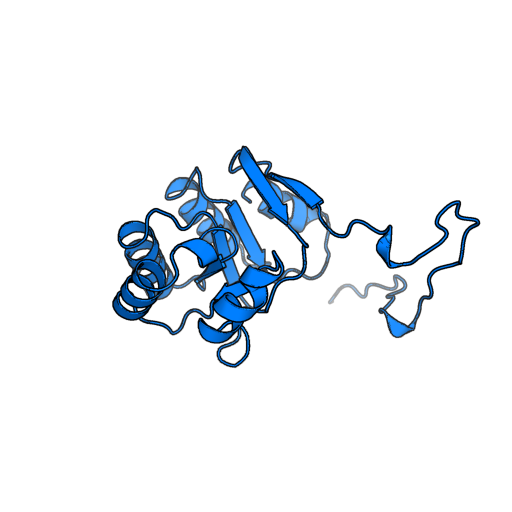 . LEU A 1 161 ? 7.729 11.226 -11.124 1.00 50.81 161 LEU A N 1
ATOM 1274 C CA . LEU A 1 161 ? 9.193 11.419 -11.109 1.00 50.81 161 LEU A CA 1
ATOM 1275 C C . LEU A 1 161 ? 9.757 12.833 -11.392 1.00 50.81 161 LEU A C 1
ATOM 1277 O O . LEU A 1 161 ? 10.332 13.109 -12.438 1.00 50.81 161 LEU A O 1
ATOM 1281 N N . LEU A 1 162 ? 9.758 13.675 -10.355 1.00 53.75 162 LEU A N 1
ATOM 1282 C CA . LEU A 1 162 ? 10.849 14.614 -10.072 1.00 53.75 162 LEU A CA 1
ATOM 1283 C C . LEU A 1 162 ? 11.344 14.321 -8.650 1.00 53.75 162 LEU A C 1
ATOM 1285 O O . LEU A 1 162 ? 10.635 14.579 -7.673 1.00 53.75 162 LEU A O 1
ATOM 1289 N N . VAL A 1 163 ? 12.571 13.792 -8.530 1.00 54.38 163 VAL A N 1
ATOM 1290 C CA . VAL A 1 163 ? 13.212 13.355 -7.266 1.00 54.38 163 VAL A CA 1
ATOM 1291 C C . VAL A 1 163 ? 13.030 14.382 -6.138 1.00 54.38 163 VAL A C 1
ATOM 1293 O O . VAL A 1 163 ? 12.728 14.021 -5.002 1.00 54.38 163 VAL A O 1
ATOM 1296 N N . LYS A 1 164 ? 13.104 15.680 -6.466 1.00 53.88 164 LYS A N 1
ATOM 1297 C CA . LYS A 1 164 ? 12.972 16.796 -5.514 1.00 53.88 164 LYS A CA 1
ATOM 1298 C C . LYS A 1 164 ? 11.634 16.848 -4.762 1.00 53.88 164 LYS A C 1
ATOM 1300 O O . LYS A 1 164 ? 11.625 17.239 -3.599 1.00 53.88 164 LYS A O 1
ATOM 1305 N N . LYS A 1 165 ? 10.507 16.485 -5.386 1.00 53.34 165 LYS A N 1
ATOM 1306 C CA . LYS A 1 165 ? 9.193 16.480 -4.707 1.00 53.34 165 LYS A CA 1
ATOM 1307 C C . LYS A 1 165 ? 8.877 15.135 -4.058 1.00 53.34 165 LYS A C 1
ATOM 1309 O O . LYS A 1 165 ? 8.241 15.127 -3.006 1.00 53.34 165 LYS A O 1
ATOM 1314 N N . CYS A 1 166 ? 9.431 14.045 -4.593 1.00 56.16 166 CYS A N 1
ATOM 1315 C CA . CYS A 1 166 ? 9.451 12.757 -3.903 1.00 56.16 166 CYS A CA 1
ATOM 1316 C C . CYS A 1 166 ? 10.107 12.898 -2.517 1.00 56.16 166 CYS A C 1
ATOM 1318 O O . CYS A 1 166 ? 9.521 12.472 -1.536 1.00 56.16 166 CYS A O 1
ATOM 1320 N N . LEU A 1 167 ? 11.223 13.631 -2.400 1.00 53.94 167 LEU A N 1
ATOM 1321 C CA . LEU A 1 167 ? 11.880 13.926 -1.116 1.00 53.94 167 LEU A CA 1
ATOM 1322 C C . LEU A 1 167 ? 10.969 14.633 -0.093 1.00 53.94 167 LEU A C 1
ATOM 1324 O O . LEU A 1 167 ? 10.979 14.262 1.079 1.00 53.94 167 LEU A O 1
ATOM 1328 N N . LYS A 1 168 ? 10.164 15.623 -0.512 1.00 58.16 168 LYS A N 1
ATOM 1329 C CA . LYS A 1 168 ? 9.241 16.331 0.399 1.00 58.16 168 LYS A CA 1
ATOM 1330 C C . LYS A 1 168 ? 8.122 15.421 0.910 1.00 58.16 168 LYS A C 1
ATOM 1332 O O . LYS A 1 168 ? 7.798 15.481 2.089 1.00 58.16 168 LYS A O 1
ATOM 1337 N N . ILE A 1 169 ? 7.562 14.573 0.049 1.00 58.34 169 ILE A N 1
ATOM 1338 C CA . ILE A 1 169 ? 6.489 13.639 0.424 1.00 58.34 169 ILE A CA 1
ATOM 1339 C C . ILE A 1 169 ? 7.051 12.428 1.195 1.00 58.34 169 ILE A C 1
ATOM 1341 O O . ILE A 1 169 ? 6.479 12.032 2.203 1.00 58.34 169 ILE A O 1
ATOM 1345 N N . GLN A 1 170 ? 8.219 11.897 0.823 1.00 55.78 170 GLN A N 1
ATOM 1346 C CA . GLN A 1 170 ? 8.914 10.811 1.537 1.00 55.78 170 GLN A CA 1
ATOM 1347 C C . GLN A 1 170 ? 9.353 11.190 2.957 1.00 55.78 170 GLN A C 1
ATOM 1349 O O . GLN A 1 170 ? 9.573 10.315 3.793 1.00 55.78 170 GLN A O 1
ATOM 1354 N N . LEU A 1 171 ? 9.524 12.480 3.258 1.00 57.31 171 LEU A N 1
ATOM 1355 C CA . LEU A 1 171 ? 9.738 12.935 4.635 1.00 57.31 171 LEU A CA 1
ATOM 1356 C C . LEU A 1 171 ? 8.482 12.785 5.500 1.00 57.31 171 LEU A C 1
ATOM 1358 O O . LEU A 1 171 ? 8.605 12.735 6.716 1.00 57.31 171 LEU A O 1
ATOM 1362 N N . LEU A 1 172 ? 7.306 12.671 4.884 1.00 57.88 172 LEU A N 1
ATOM 1363 C CA . LEU A 1 172 ? 6.014 12.592 5.562 1.00 57.88 172 LEU A CA 1
ATOM 1364 C C . LEU A 1 172 ? 5.430 11.165 5.593 1.00 57.88 172 LEU A C 1
ATOM 1366 O O . LEU A 1 172 ? 4.626 10.859 6.476 1.00 57.88 172 LEU A O 1
ATOM 1370 N N . CYS A 1 173 ? 5.837 10.294 4.659 1.00 50.44 173 CYS A N 1
ATOM 1371 C CA . CYS A 1 173 ? 5.293 8.939 4.454 1.00 50.44 173 CYS A CA 1
ATOM 1372 C C . CYS A 1 173 ? 6.020 7.842 5.230 1.00 50.44 173 CYS A C 1
ATOM 1374 O O . CYS A 1 173 ? 7.259 7.733 5.108 1.00 50.44 173 CYS A O 1
#

Secondary structure (DSSP, 8-state):
------S----GGG--PPP-------GGG----EEEE-TTT--EEEE---EE-S-TTTS-HHHHHHHHTTT-EEEE-TTS-HHHHHHHHHH-GGGGGGEEEEE-SSHHHHHHHHHHHHH-TT--EEEEE-S-TT-HHHHHHHHHHHHH-TTSEEEEE---S-HHHHHHHHTT-

Organism: Oreochromis niloticus (NCBI:txid8128)

Radius of gyration: 18.39 Å; chains: 1; bounding box: 45×54×39 Å

pLDDT: mean 91.31, std 12.61, range [48.25, 98.62]

Foldseek 3Di:
DPDDDPDDDDDPVRDDDDDDDDPDPDPVPDDQWDWDQADQLRDIQIARAAEFDQDPVTQDLVNLVVQLVRREAYEHHQPDALVSLLVSCVVCVSSQRRYADEAELDPVRVVRNVSNCVSPVSHQEYEYEDPDCPDPSNLVSLQVVCVVRRNHHYHYDDDDDDVVVVVSSSVSD

InterPro domains:
  IPR001093 IMP dehydrogenase/GMP reductase [PF00478] (10-158)
  IPR013785 Aldolase-type TIM barrel [G3DSA:3.20.20.70] (1-163)
  IPR050139 Guanosine monophosphate reductase [PTHR43170] (1-160)

Sequence (173 aa):
MPRVDADLKLDFKDVLFRPKRSSLKSRSEVDLQRTFTFRNSKQTYIGIPIIAANMDTTGTFEMAQVLSKHTLFTAIHKHYSVEDWKNFAASHPECLEHVAASSGSSSADLEKLCAILEAVPALKYICLDVANGYSEYFVEFVKKVREKFPKHTIMVGKTVLLVKKCLKIQLLC